Protein AF-A0A838E1H5-F1 (afdb_monomer_lite)

Secondary structure (DSSP, 8-state):
-----TT-------HHHHHHS-HHHHHHHHHHHHHHHT--TT----HHHHHHHHHHHHHHH-GGGGTT-TT-HHHHHHHHHHHHHHHHHHHHHHHHHHTT--

Sequence (102 aa):
MQEKSYYGSEFTFSANKFAKAPLKEKQALITIAKLVLGYSANDKPSSTEIKKRYHKLSLAYHPDKKKGLSDSLMISTFAQEIFKIINEAYEILKEAHKENLL

Foldseek 3Di:
DDPDPPPPPPPPLALVCLVVDDPVVLLVSLQVLCVLLPHHSPDDDDLVRLVVSLVVLCVVLPLVVVPPPPPDPVSSVVSVVSNVSSVRSSSSVVVCVVVVND

Radius of gyration: 15.28 Å; chains: 1; bounding box: 47×25×37 Å

pLDDT: mean 76.66, std 17.69, range [32.34, 93.0]

Structure (mmCIF, N/CA/C/O backbone):
data_AF-A0A838E1H5-F1
#
_entry.id   AF-A0A838E1H5-F1
#
loop_
_atom_site.group_PDB
_atom_site.id
_atom_site.type_symbol
_atom_site.label_atom_id
_atom_site.label_alt_id
_atom_site.label_comp_id
_atom_site.label_asym_id
_atom_site.label_entity_id
_atom_site.label_seq_id
_atom_site.pdbx_PDB_ins_code
_atom_site.Cartn_x
_atom_site.Cartn_y
_atom_site.Cartn_z
_atom_site.occupancy
_atom_site.B_iso_or_equiv
_atom_site.auth_seq_id
_atom_site.auth_comp_id
_atom_site.auth_asym_id
_atom_site.auth_atom_id
_atom_site.pdbx_PDB_model_num
ATOM 1 N N . MET A 1 1 ? 35.039 12.873 -6.621 1.00 36.56 1 MET A N 1
ATOM 2 C CA . MET A 1 1 ? 33.879 13.713 -6.985 1.00 36.56 1 MET A CA 1
ATOM 3 C C . MET A 1 1 ? 32.636 12.911 -6.646 1.00 36.56 1 MET A C 1
ATOM 5 O O . MET A 1 1 ? 32.437 11.868 -7.245 1.00 36.56 1 MET A O 1
ATOM 9 N N . GLN A 1 2 ? 31.906 13.295 -5.599 1.00 32.34 2 GLN A N 1
ATOM 10 C CA . GLN A 1 2 ? 30.660 12.625 -5.216 1.00 32.34 2 GLN A CA 1
ATOM 11 C C . GLN A 1 2 ? 29.532 13.231 -6.055 1.00 32.34 2 GLN A C 1
ATOM 13 O O . GLN A 1 2 ? 29.280 14.434 -5.957 1.00 32.34 2 GLN A O 1
ATOM 18 N N . GLU A 1 3 ? 28.910 12.425 -6.913 1.00 34.38 3 GLU A N 1
ATOM 19 C CA . GLU A 1 3 ? 27.719 12.816 -7.665 1.00 34.38 3 GLU A CA 1
ATOM 20 C C . GLU A 1 3 ? 26.587 13.113 -6.681 1.00 34.38 3 GLU A C 1
ATOM 22 O O . GLU A 1 3 ? 26.032 12.229 -6.027 1.00 34.38 3 GLU A O 1
ATOM 27 N N . LYS A 1 4 ? 26.265 14.399 -6.544 1.00 33.22 4 LYS A N 1
ATOM 28 C CA . LYS A 1 4 ? 25.070 14.849 -5.841 1.00 33.22 4 LYS A CA 1
ATOM 29 C C . LYS A 1 4 ? 23.861 14.436 -6.680 1.00 33.22 4 LYS A C 1
ATOM 31 O O . LYS A 1 4 ? 23.541 15.094 -7.665 1.00 33.22 4 LYS A O 1
ATOM 36 N N . SER A 1 5 ? 23.209 13.344 -6.287 1.00 33.50 5 SER A N 1
ATOM 37 C CA . SER A 1 5 ? 21.883 12.951 -6.770 1.00 33.50 5 SER A CA 1
ATOM 38 C C . SER A 1 5 ? 20.910 14.127 -6.591 1.00 33.50 5 SER A C 1
ATOM 40 O O . SER A 1 5 ? 20.549 14.490 -5.471 1.00 33.50 5 SER A O 1
ATOM 42 N N . TYR A 1 6 ? 20.517 14.746 -7.705 1.00 40.66 6 TYR A N 1
ATOM 43 C CA . TYR A 1 6 ? 19.769 16.008 -7.770 1.00 40.66 6 TYR A CA 1
ATOM 44 C C . TYR A 1 6 ? 18.247 15.852 -7.542 1.00 40.66 6 TYR A C 1
ATOM 46 O O . TYR A 1 6 ? 17.499 16.802 -7.737 1.00 40.66 6 TYR A O 1
ATOM 54 N N . TYR A 1 7 ? 17.777 14.681 -7.092 1.00 43.66 7 TYR A N 1
ATOM 55 C CA . TYR A 1 7 ? 16.364 14.422 -6.755 1.00 43.66 7 TYR A CA 1
ATOM 56 C C . TYR A 1 7 ? 16.139 14.075 -5.275 1.00 43.66 7 TYR A C 1
ATOM 58 O O . TYR A 1 7 ? 15.149 13.457 -4.902 1.00 43.66 7 TYR A O 1
ATOM 66 N N . GLY A 1 8 ? 17.042 14.516 -4.397 1.00 37.94 8 GLY A N 1
ATOM 67 C CA . GLY A 1 8 ? 16.844 14.476 -2.949 1.00 37.94 8 GLY A CA 1
ATOM 68 C C . GLY A 1 8 ? 15.985 15.636 -2.442 1.00 37.94 8 GLY A C 1
ATOM 69 O O . GLY A 1 8 ? 16.470 16.439 -1.651 1.00 37.94 8 GLY A O 1
ATOM 70 N N . SER A 1 9 ? 14.731 15.762 -2.882 1.00 41.81 9 SER A N 1
ATOM 71 C CA . SER A 1 9 ? 13.737 16.463 -2.065 1.00 41.81 9 SER A CA 1
ATOM 72 C C . SER A 1 9 ? 13.091 15.415 -1.166 1.00 41.81 9 SER A C 1
ATOM 74 O O . SER A 1 9 ? 12.397 14.512 -1.626 1.00 41.81 9 SER A O 1
ATOM 76 N N . GLU A 1 10 ? 13.397 15.475 0.129 1.00 44.94 10 GLU A N 1
ATOM 77 C CA . GLU A 1 10 ? 12.917 14.534 1.141 1.00 44.94 10 GLU A CA 1
ATOM 78 C C . GLU A 1 10 ? 11.399 14.661 1.369 1.00 44.94 10 GLU A C 1
ATOM 80 O O . GLU A 1 10 ? 10.933 15.060 2.437 1.00 44.94 10 GLU A O 1
ATOM 85 N N . PHE A 1 11 ? 10.582 14.293 0.383 1.00 44.06 11 PHE A N 1
ATOM 86 C CA . PHE A 1 11 ? 9.190 13.963 0.642 1.00 44.06 11 PHE A CA 1
ATOM 87 C C . PHE A 1 11 ? 9.158 12.574 1.280 1.00 44.06 11 PHE A C 1
ATOM 89 O O . PHE A 1 11 ? 9.021 11.548 0.618 1.00 44.06 11 PHE A O 1
ATOM 96 N N . THR A 1 12 ? 9.365 12.533 2.595 1.00 53.16 12 THR A N 1
ATOM 97 C CA . THR A 1 12 ? 9.358 11.291 3.371 1.00 53.16 12 THR A CA 1
ATOM 98 C C . THR A 1 12 ? 7.926 10.769 3.516 1.00 53.16 12 THR A C 1
ATOM 100 O O . THR A 1 12 ? 7.256 10.963 4.531 1.00 53.16 12 THR A O 1
ATOM 103 N N . PHE A 1 13 ? 7.453 10.072 2.483 1.00 63.53 13 PHE A N 1
ATOM 104 C CA . PHE A 1 13 ? 6.215 9.286 2.436 1.00 63.53 13 PHE A CA 1
ATOM 105 C C . PHE A 1 13 ? 6.341 7.977 3.252 1.00 63.53 13 PHE A C 1
ATOM 107 O O . PHE A 1 13 ? 5.891 6.911 2.867 1.00 63.53 13 PHE A O 1
ATOM 114 N N . SER A 1 14 ? 6.979 8.034 4.422 1.00 69.31 14 SER A N 1
ATOM 115 C CA . SER A 1 14 ? 7.334 6.835 5.183 1.00 69.31 14 SER A CA 1
ATOM 116 C C . SER A 1 14 ? 6.203 6.365 6.100 1.00 69.31 14 SER A C 1
ATOM 118 O O . SER A 1 14 ? 5.635 7.155 6.858 1.00 69.31 14 SER A O 1
ATOM 120 N N . ALA A 1 15 ? 5.961 5.052 6.147 1.00 64.69 15 ALA A N 1
ATOM 121 C CA . ALA A 1 15 ? 5.051 4.425 7.112 1.00 64.69 15 ALA A CA 1
ATOM 122 C C . ALA A 1 15 ? 5.410 4.745 8.582 1.00 64.69 15 ALA A C 1
ATOM 124 O O . ALA A 1 15 ? 4.525 4.888 9.424 1.00 64.69 15 ALA A O 1
ATOM 125 N N . ASN A 1 16 ? 6.694 4.969 8.895 1.00 68.62 16 ASN A N 1
ATOM 126 C CA . ASN A 1 16 ? 7.120 5.402 10.234 1.00 68.62 16 ASN A CA 1
ATOM 127 C C . ASN A 1 16 ? 6.596 6.797 10.609 1.00 68.62 16 ASN A C 1
ATOM 129 O O . ASN A 1 16 ? 6.358 7.073 11.785 1.00 68.62 16 ASN A O 1
ATOM 133 N N . LYS A 1 17 ? 6.409 7.678 9.618 1.00 69.88 17 LYS A N 1
ATOM 134 C CA . LYS A 1 17 ? 5.803 8.997 9.818 1.00 69.88 17 LYS A CA 1
ATOM 135 C C . LYS A 1 17 ? 4.302 8.867 10.057 1.00 69.88 17 LYS A C 1
ATOM 137 O O . LYS A 1 17 ? 3.784 9.555 10.927 1.00 69.88 17 LYS A O 1
ATOM 142 N N . PHE A 1 18 ? 3.631 7.944 9.359 1.00 78.75 18 PHE A N 1
ATOM 143 C CA . PHE A 1 18 ? 2.199 7.689 9.533 1.00 78.75 18 PHE A CA 1
ATOM 144 C C . PHE A 1 18 ? 1.844 7.358 10.988 1.00 78.75 18 PHE A C 1
ATOM 146 O O . PHE A 1 18 ? 0.986 8.023 11.555 1.00 78.75 18 PHE A O 1
ATOM 153 N N . ALA A 1 19 ? 2.554 6.424 11.630 1.00 74.25 19 ALA A N 1
ATOM 154 C CA . ALA A 1 19 ? 2.255 5.998 13.003 1.00 74.25 19 ALA A CA 1
ATOM 155 C C . ALA A 1 19 ? 2.308 7.137 14.046 1.00 74.25 19 ALA A C 1
ATOM 157 O O . ALA A 1 19 ? 1.576 7.107 15.033 1.00 74.25 19 ALA A O 1
ATOM 158 N N . LYS A 1 20 ? 3.158 8.149 13.825 1.00 78.00 20 LYS A N 1
ATOM 159 C CA . LYS A 1 20 ? 3.362 9.287 14.742 1.00 78.00 20 LYS A CA 1
ATOM 160 C C . LYS A 1 20 ? 2.616 10.559 14.321 1.00 78.00 20 LYS A C 1
ATOM 162 O O . LYS A 1 20 ? 2.683 11.558 15.032 1.00 78.00 20 LYS A O 1
ATOM 167 N N . ALA A 1 21 ? 1.949 10.545 13.169 1.00 79.94 21 ALA A N 1
ATOM 168 C CA . ALA A 1 21 ? 1.307 11.723 12.603 1.00 79.94 21 ALA A CA 1
ATOM 169 C C . ALA A 1 21 ? -0.055 12.018 13.263 1.00 79.94 21 ALA A C 1
ATOM 171 O O . ALA A 1 21 ? -0.780 11.089 13.636 1.00 79.94 21 ALA A O 1
ATOM 172 N N . PRO A 1 22 ? -0.459 13.298 13.366 1.00 85.75 22 PRO A N 1
ATOM 173 C CA . PRO A 1 22 ? -1.817 13.663 13.758 1.00 85.75 22 PRO A CA 1
ATOM 174 C C . PRO A 1 22 ? -2.843 13.218 12.701 1.00 85.75 22 PRO A C 1
ATOM 176 O O . PRO A 1 22 ? -2.521 13.054 11.523 1.00 85.75 22 PRO A O 1
ATOM 179 N N . LEU A 1 23 ? -4.113 13.076 13.098 1.00 83.06 23 LEU A N 1
ATOM 180 C CA . LEU A 1 23 ? -5.186 12.520 12.255 1.00 83.06 23 LEU A CA 1
ATOM 181 C C . LEU A 1 23 ? -5.317 13.204 10.880 1.00 83.06 23 LEU A C 1
ATOM 183 O O . LEU A 1 23 ? -5.474 12.537 9.858 1.00 83.06 23 LEU A O 1
ATOM 187 N N . LYS A 1 24 ? -5.204 14.537 10.836 1.00 83.44 24 LYS A N 1
ATOM 188 C CA . LYS A 1 24 ? -5.289 15.310 9.587 1.00 83.44 24 LYS A CA 1
ATOM 189 C C . LYS A 1 24 ? -4.166 14.952 8.605 1.00 83.44 24 LYS A C 1
ATOM 191 O O . LYS A 1 24 ? -4.399 14.870 7.402 1.00 83.44 24 LYS A O 1
ATOM 196 N N . GLU A 1 25 ? -2.962 14.706 9.115 1.00 85.06 25 GLU A N 1
ATOM 197 C CA . GLU A 1 25 ? -1.812 14.285 8.310 1.00 85.06 25 GLU A CA 1
ATOM 198 C C . GLU A 1 25 ? -1.916 12.814 7.899 1.00 85.06 25 GLU A C 1
ATOM 200 O O . GLU A 1 25 ? -1.618 12.483 6.750 1.00 85.06 25 GLU A O 1
ATOM 205 N N . LYS A 1 26 ? -2.424 11.940 8.783 1.00 86.88 26 LYS A N 1
ATOM 206 C CA . LYS A 1 26 ? -2.744 10.546 8.437 1.00 86.88 26 LYS A CA 1
ATOM 207 C C . LYS A 1 26 ? -3.693 10.477 7.240 1.00 86.88 26 LYS A C 1
ATOM 209 O O . LYS A 1 26 ? -3.436 9.718 6.310 1.00 86.88 26 LYS A O 1
ATOM 214 N N . GLN A 1 27 ? -4.728 11.318 7.203 1.00 87.94 27 GLN A N 1
ATOM 215 C CA . GLN A 1 27 ? -5.679 11.347 6.087 1.00 87.94 27 GLN A CA 1
ATOM 216 C C . GLN A 1 27 ? -5.030 11.760 4.757 1.00 87.94 27 GLN A C 1
ATOM 218 O O . GLN A 1 27 ? -5.336 11.184 3.708 1.00 87.94 27 GLN A O 1
ATOM 223 N N . ALA A 1 28 ? -4.109 12.727 4.786 1.00 88.00 28 ALA A N 1
ATOM 224 C CA . ALA A 1 28 ? -3.347 13.119 3.602 1.00 88.00 28 ALA A CA 1
ATOM 225 C C . ALA A 1 28 ? -2.455 11.968 3.105 1.00 88.00 28 ALA A C 1
ATOM 227 O O . ALA A 1 28 ? -2.461 11.653 1.916 1.00 88.00 28 ALA A O 1
ATOM 228 N N . LEU A 1 29 ? -1.757 11.283 4.017 1.00 89.00 29 LEU A N 1
ATOM 229 C CA . LEU A 1 29 ? -0.918 10.125 3.694 1.00 89.00 29 LEU A CA 1
ATOM 230 C C . LEU A 1 29 ? -1.732 8.955 3.128 1.00 89.00 29 L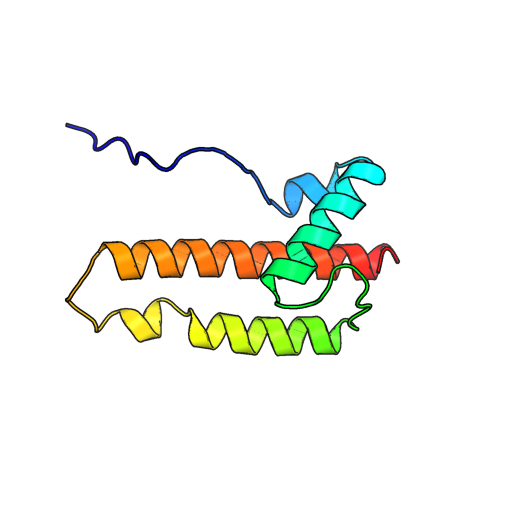EU A C 1
ATOM 232 O O . LEU A 1 29 ? -1.325 8.365 2.130 1.00 89.00 29 LEU A O 1
ATOM 236 N N . ILE A 1 30 ? -2.903 8.663 3.700 1.00 89.94 30 ILE A N 1
ATOM 237 C CA . ILE A 1 30 ? -3.839 7.652 3.181 1.00 89.94 30 ILE A CA 1
ATOM 238 C C . ILE A 1 30 ? -4.277 8.012 1.764 1.00 89.94 30 ILE A C 1
ATOM 240 O O . ILE A 1 30 ? -4.287 7.154 0.886 1.00 89.94 30 ILE A O 1
ATOM 244 N N . THR A 1 31 ? -4.606 9.281 1.521 1.00 91.06 31 THR A N 1
ATOM 245 C CA . THR A 1 31 ? -5.038 9.754 0.199 1.00 91.06 31 THR A CA 1
ATOM 246 C C . THR A 1 31 ? -3.936 9.560 -0.840 1.00 91.06 31 THR A C 1
ATOM 248 O O . THR A 1 31 ? -4.184 9.008 -1.909 1.00 91.06 31 THR A O 1
ATOM 251 N N . ILE A 1 32 ? -2.698 9.935 -0.511 1.00 90.69 32 ILE A N 1
ATOM 252 C CA . ILE A 1 32 ? -1.542 9.730 -1.393 1.00 90.69 32 ILE A CA 1
ATOM 253 C C . ILE A 1 32 ? -1.297 8.230 -1.615 1.00 90.69 32 ILE A C 1
ATOM 255 O O . ILE A 1 32 ? -1.100 7.803 -2.749 1.00 90.69 32 ILE A O 1
ATOM 259 N N . ALA A 1 33 ? -1.379 7.407 -0.567 1.00 90.94 33 ALA A N 1
ATOM 260 C CA . ALA A 1 33 ? -1.199 5.962 -0.673 1.00 90.94 33 ALA A CA 1
ATOM 261 C C . ALA A 1 33 ? -2.256 5.286 -1.561 1.00 90.94 33 ALA A C 1
ATOM 263 O O . ALA A 1 33 ? -1.918 4.401 -2.352 1.00 90.94 33 ALA A O 1
ATOM 264 N N . LYS A 1 34 ? -3.518 5.737 -1.493 1.00 92.88 34 LYS A N 1
ATOM 265 C CA . LYS A 1 34 ? -4.585 5.314 -2.413 1.00 92.88 34 LYS A CA 1
ATOM 266 C C . LYS A 1 34 ? -4.197 5.623 -3.859 1.00 92.88 34 LYS A C 1
ATOM 268 O O . LYS A 1 34 ? -4.189 4.709 -4.683 1.00 92.88 34 LYS A O 1
ATOM 273 N N . LEU A 1 35 ? -3.784 6.860 -4.140 1.00 92.31 35 LEU A N 1
ATOM 274 C CA . LEU A 1 35 ? -3.373 7.286 -5.482 1.00 92.31 35 LEU A CA 1
ATOM 275 C C . LEU A 1 35 ? -2.179 6.477 -6.012 1.00 92.31 35 LEU A C 1
ATOM 277 O O . LEU A 1 35 ? -2.197 6.057 -7.167 1.00 92.31 35 LEU A O 1
ATOM 281 N N . VAL A 1 36 ? -1.184 6.179 -5.169 1.00 90.94 36 VAL A N 1
ATOM 282 C CA . VAL A 1 36 ? -0.015 5.355 -5.535 1.00 90.94 36 VAL A CA 1
ATOM 283 C C . VAL A 1 36 ? -0.417 3.942 -5.964 1.00 90.94 36 VAL A C 1
ATOM 285 O O . VAL A 1 36 ? 0.110 3.420 -6.946 1.00 90.94 36 VAL A O 1
ATOM 288 N N . LEU A 1 37 ? -1.364 3.309 -5.263 1.00 91.00 37 LEU A N 1
ATOM 289 C CA . LEU A 1 37 ? -1.883 1.995 -5.665 1.00 91.00 37 LEU A CA 1
ATOM 290 C C . LEU A 1 37 ? -2.918 2.079 -6.805 1.00 91.00 37 LEU A C 1
ATOM 292 O O . LEU A 1 37 ? -3.380 1.049 -7.307 1.00 91.00 37 LEU A O 1
ATOM 296 N N . GLY A 1 38 ? -3.245 3.287 -7.268 1.00 91.44 38 GLY A N 1
ATOM 297 C CA . GLY A 1 38 ? -4.174 3.536 -8.366 1.00 91.44 38 GLY A CA 1
ATOM 298 C C . GLY A 1 38 ? -5.646 3.476 -7.960 1.00 91.44 38 GLY A C 1
ATOM 299 O O . GLY A 1 38 ? -6.472 3.096 -8.786 1.00 91.44 38 GLY A O 1
ATOM 300 N N . TYR A 1 39 ? -5.950 3.801 -6.706 1.00 92.81 39 TYR A N 1
ATOM 301 C CA . TYR A 1 39 ? -7.298 4.065 -6.207 1.00 92.81 39 TYR A CA 1
ATOM 302 C C . TYR A 1 39 ? -7.596 5.568 -6.232 1.00 92.81 39 TYR A C 1
ATOM 304 O O . TYR A 1 39 ? -6.690 6.397 -6.141 1.00 92.81 39 TYR A O 1
ATOM 312 N N . SER A 1 40 ? -8.873 5.925 -6.303 1.00 92.06 40 SER A N 1
ATOM 313 C CA . SER A 1 40 ? -9.353 7.285 -6.070 1.00 92.06 40 SER A CA 1
ATOM 314 C C . SER A 1 40 ? -9.280 7.650 -4.583 1.00 92.06 40 SER A C 1
ATOM 316 O O . SER A 1 40 ? -9.306 6.785 -3.706 1.00 92.06 40 SER A O 1
ATOM 318 N N . ALA A 1 41 ? -9.249 8.949 -4.273 1.00 86.25 41 ALA A N 1
ATOM 319 C CA . ALA A 1 41 ? -9.257 9.444 -2.894 1.00 86.25 41 ALA A CA 1
ATOM 320 C C . ALA A 1 41 ? -10.473 8.939 -2.086 1.00 86.25 41 ALA A C 1
ATOM 322 O O . ALA A 1 41 ? -10.360 8.665 -0.887 1.00 86.25 41 ALA A O 1
ATOM 323 N N . ASN A 1 42 ? -11.611 8.769 -2.767 1.00 88.06 42 ASN A N 1
ATOM 324 C CA . ASN A 1 42 ? -12.884 8.356 -2.173 1.00 88.06 42 ASN A CA 1
ATOM 325 C C . ASN A 1 42 ? -13.066 6.835 -2.094 1.00 88.06 42 ASN A C 1
ATOM 327 O O . ASN A 1 42 ? -14.002 6.376 -1.440 1.00 88.06 42 ASN A O 1
ATOM 331 N N . ASP A 1 43 ? -12.196 6.052 -2.736 1.00 90.94 43 ASP A N 1
ATOM 332 C CA . ASP A 1 43 ? -12.314 4.597 -2.719 1.00 90.94 43 ASP A CA 1
ATOM 333 C C . ASP A 1 43 ? -12.049 4.063 -1.313 1.00 90.94 43 ASP A C 1
ATOM 335 O O . ASP A 1 43 ? -11.183 4.567 -0.591 1.00 90.94 43 ASP A O 1
ATOM 339 N N . LYS A 1 44 ? -12.757 2.996 -0.940 1.00 89.44 44 LYS A N 1
ATOM 340 C CA . LYS A 1 44 ? -12.571 2.289 0.333 1.00 89.44 44 LYS A CA 1
ATOM 341 C C . LYS A 1 44 ? -12.145 0.848 0.070 1.00 89.44 44 LYS A C 1
ATOM 343 O O . LYS A 1 44 ? -12.946 -0.067 0.255 1.00 89.44 44 LYS A O 1
ATOM 348 N N . PRO A 1 45 ? -10.921 0.633 -0.445 1.00 90.19 45 PRO A N 1
ATOM 349 C CA . PRO A 1 45 ? -10.479 -0.704 -0.787 1.00 90.19 45 PRO A CA 1
ATOM 350 C C . PRO A 1 45 ? -10.292 -1.531 0.485 1.00 90.19 45 PRO A C 1
ATOM 352 O O . PRO A 1 45 ? -9.678 -1.090 1.458 1.00 90.19 45 PRO A O 1
ATOM 355 N N . SER A 1 46 ? -10.792 -2.758 0.459 1.00 91.69 46 SER A N 1
ATOM 356 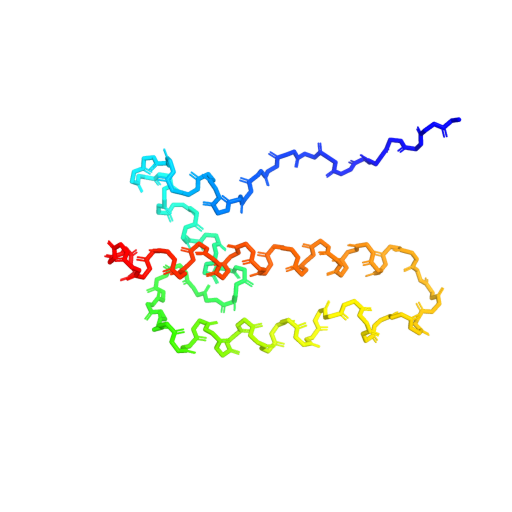C CA . SER A 1 46 ? -10.551 -3.736 1.514 1.00 91.69 46 SER A CA 1
ATOM 357 C C . SER A 1 46 ? -9.069 -4.125 1.581 1.00 91.69 46 SER A C 1
ATOM 359 O O . SER A 1 46 ? -8.320 -4.020 0.604 1.00 91.69 46 SER A O 1
ATOM 361 N N . SER A 1 47 ? -8.633 -4.666 2.722 1.00 89.44 47 SER A N 1
ATOM 362 C CA . SER A 1 47 ? -7.268 -5.197 2.893 1.00 89.44 47 SER A CA 1
ATOM 363 C C . SER A 1 47 ? -6.855 -6.196 1.798 1.00 89.44 47 SER A C 1
ATOM 365 O O . SER A 1 47 ? -5.697 -6.224 1.370 1.00 89.44 47 SER A O 1
ATOM 367 N N . THR A 1 48 ? -7.807 -6.987 1.293 1.00 91.56 48 THR A N 1
ATOM 368 C CA . THR A 1 48 ? -7.565 -7.982 0.239 1.00 91.56 48 THR A CA 1
ATOM 369 C C . THR A 1 48 ? -7.339 -7.313 -1.118 1.00 91.56 48 THR A C 1
ATOM 371 O O . THR A 1 48 ? -6.431 -7.705 -1.855 1.00 91.56 48 THR A O 1
ATOM 374 N N . GLU A 1 49 ? -8.102 -6.267 -1.438 1.00 92.31 49 GLU A N 1
ATOM 375 C CA . GLU A 1 49 ? -7.924 -5.476 -2.660 1.00 92.31 49 GLU A CA 1
ATOM 376 C C . GLU A 1 49 ? -6.600 -4.711 -2.643 1.00 92.31 49 GLU A C 1
ATOM 378 O O . GLU A 1 49 ? -5.842 -4.765 -3.616 1.00 92.31 49 GLU A O 1
ATOM 383 N N . ILE A 1 50 ? -6.264 -4.080 -1.512 1.00 92.31 50 ILE A N 1
ATOM 384 C CA . ILE A 1 50 ? -4.973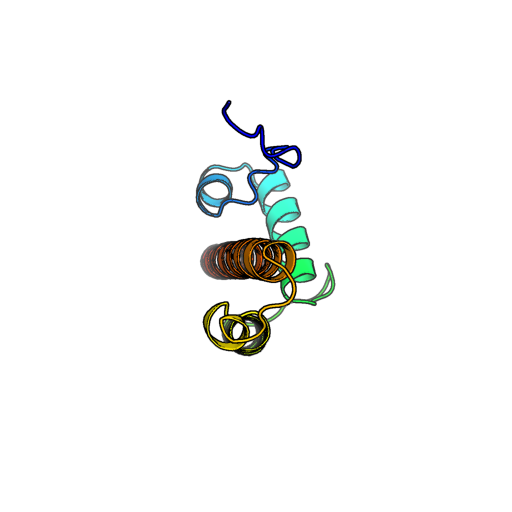 -3.413 -1.293 1.00 92.31 50 ILE A CA 1
ATOM 385 C C . ILE A 1 50 ? -3.822 -4.392 -1.567 1.00 92.31 50 ILE A C 1
ATOM 387 O O . ILE A 1 50 ? -2.938 -4.096 -2.374 1.00 92.31 50 ILE A O 1
ATOM 391 N N . LYS A 1 51 ? -3.869 -5.596 -0.980 1.00 91.88 51 LYS A N 1
ATOM 392 C CA . LYS A 1 51 ? -2.846 -6.638 -1.171 1.00 91.88 51 LYS A CA 1
ATOM 393 C C . LYS A 1 51 ? -2.754 -7.117 -2.621 1.00 91.88 51 LYS A C 1
ATOM 395 O O . LYS A 1 51 ? -1.654 -7.260 -3.155 1.00 91.88 51 LYS A O 1
ATOM 400 N N . LYS A 1 52 ? -3.893 -7.347 -3.281 1.00 93.00 52 LYS A N 1
ATOM 401 C CA . LYS A 1 52 ? -3.946 -7.769 -4.691 1.00 93.00 52 LYS A CA 1
ATOM 402 C C . LYS A 1 52 ? -3.323 -6.716 -5.607 1.00 93.00 52 LYS A C 1
ATOM 404 O O . LYS A 1 52 ? -2.568 -7.052 -6.522 1.00 93.00 52 LYS A O 1
ATOM 409 N N . ARG A 1 53 ? -3.624 -5.440 -5.359 1.00 92.12 53 ARG A N 1
ATOM 410 C CA . ARG A 1 53 ? -3.128 -4.321 -6.162 1.00 92.12 53 ARG A CA 1
ATOM 411 C C . ARG A 1 53 ? -1.638 -4.085 -5.952 1.00 92.12 53 ARG A C 1
ATOM 413 O O . ARG A 1 53 ? -0.921 -3.968 -6.945 1.00 92.12 53 ARG A O 1
ATOM 420 N N . TYR A 1 54 ? -1.186 -4.119 -4.697 1.00 92.12 54 TYR A N 1
ATOM 421 C CA . TYR A 1 54 ? 0.230 -4.119 -4.337 1.00 92.12 54 TYR A CA 1
ATOM 422 C C . TYR A 1 54 ? 0.980 -5.224 -5.084 1.00 92.12 54 TYR A C 1
ATOM 424 O O . TYR A 1 54 ? 1.889 -4.923 -5.844 1.00 92.12 54 TYR A O 1
ATOM 432 N N . HIS A 1 55 ? 0.531 -6.480 -4.987 1.00 90.19 55 HIS A N 1
ATOM 433 C CA . HIS A 1 55 ? 1.192 -7.607 -5.650 1.00 90.19 55 HIS A CA 1
ATOM 434 C C . HIS A 1 55 ? 1.330 -7.406 -7.169 1.00 90.19 55 HIS A C 1
ATOM 436 O O . HIS A 1 55 ? 2.405 -7.616 -7.734 1.00 90.19 55 HIS A O 1
ATOM 442 N N . LYS A 1 56 ? 0.266 -6.933 -7.833 1.00 89.88 56 LYS A N 1
ATOM 443 C CA . LYS A 1 56 ? 0.286 -6.638 -9.274 1.00 89.88 56 LYS A CA 1
ATOM 444 C C . LYS A 1 56 ? 1.309 -5.552 -9.629 1.00 89.88 56 LYS A C 1
ATOM 446 O O . LYS A 1 56 ? 2.018 -5.695 -10.622 1.00 89.88 56 LYS A O 1
ATOM 451 N N . LEU A 1 57 ? 1.384 -4.479 -8.840 1.00 87.56 57 LEU A N 1
ATOM 452 C CA . LEU A 1 57 ? 2.326 -3.379 -9.063 1.00 87.56 57 LEU A CA 1
ATOM 453 C C . LEU A 1 57 ? 3.766 -3.794 -8.740 1.00 87.56 57 LEU A C 1
ATOM 455 O O . LEU A 1 57 ? 4.657 -3.567 -9.553 1.00 87.56 57 LEU A O 1
ATOM 459 N N . SER A 1 58 ? 3.992 -4.490 -7.627 1.00 85.50 58 SER A N 1
ATOM 460 C CA . SER A 1 58 ? 5.297 -5.035 -7.250 1.00 85.50 58 SER A CA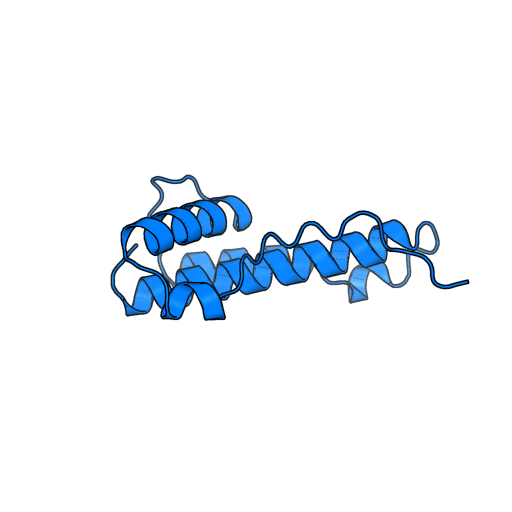 1
ATOM 461 C C . SER A 1 58 ? 5.879 -5.928 -8.339 1.00 85.50 58 SER A C 1
ATOM 463 O O . SER A 1 58 ? 7.060 -5.815 -8.636 1.00 85.50 58 SER A O 1
ATOM 465 N N . LEU A 1 59 ? 5.064 -6.768 -8.989 1.00 84.88 59 LEU A N 1
ATOM 466 C CA . LEU A 1 59 ? 5.505 -7.608 -10.108 1.00 84.88 59 LEU A CA 1
ATOM 467 C C . LEU A 1 59 ? 5.789 -6.830 -11.399 1.00 84.88 59 LEU A C 1
ATOM 469 O O . LEU A 1 59 ? 6.598 -7.291 -12.207 1.00 84.88 59 LEU A O 1
ATOM 473 N N . ALA A 1 60 ? 5.108 -5.704 -11.620 1.00 81.69 60 ALA A N 1
ATOM 474 C CA . ALA A 1 60 ? 5.298 -4.855 -12.796 1.00 81.69 60 ALA A CA 1
ATOM 475 C C . ALA A 1 60 ? 6.557 -3.981 -12.675 1.00 81.69 60 ALA A C 1
ATOM 477 O O . ALA A 1 60 ? 7.278 -3.784 -13.651 1.00 81.69 60 ALA A O 1
ATOM 478 N N . TYR A 1 61 ? 6.838 -3.490 -11.466 1.00 77.31 61 TYR A N 1
ATOM 479 C CA . TYR A 1 61 ? 7.973 -2.614 -11.172 1.00 77.31 61 TYR A CA 1
ATOM 480 C C . TYR A 1 61 ? 9.153 -3.343 -10.516 1.00 77.31 61 TYR A C 1
ATOM 482 O O . TYR A 1 61 ? 10.117 -2.691 -10.126 1.00 77.31 61 TYR A O 1
ATOM 490 N N . HIS A 1 62 ? 9.115 -4.677 -10.418 1.00 76.25 62 HIS A N 1
ATOM 491 C CA . HIS A 1 62 ? 10.179 -5.442 -9.771 1.00 76.25 62 HIS A CA 1
ATOM 492 C C . HIS A 1 62 ? 11.533 -5.189 -10.462 1.00 76.25 62 HIS A C 1
ATOM 494 O O . HIS A 1 62 ? 11.645 -5.438 -11.669 1.00 76.25 62 HIS A O 1
ATOM 500 N N . PRO A 1 63 ? 12.579 -4.760 -9.729 1.00 67.56 63 PRO A N 1
ATOM 501 C CA . PRO A 1 63 ? 13.873 -4.420 -10.325 1.00 67.56 63 PRO A CA 1
ATOM 502 C C . PRO A 1 63 ? 14.539 -5.628 -11.000 1.00 67.56 63 PRO A C 1
ATOM 504 O O . PRO A 1 63 ? 15.244 -5.476 -11.992 1.00 67.56 63 PRO A O 1
ATOM 507 N N . ASP A 1 64 ? 14.258 -6.845 -10.525 1.00 70.00 64 ASP A N 1
ATOM 508 C CA . ASP A 1 64 ? 14.833 -8.077 -11.081 1.00 70.00 64 ASP A CA 1
ATOM 509 C C . ASP A 1 64 ? 14.349 -8.379 -12.509 1.00 70.00 64 ASP A C 1
ATOM 511 O O . ASP A 1 64 ? 15.124 -8.860 -13.328 1.00 70.00 64 ASP A O 1
ATOM 515 N N . LYS A 1 65 ? 13.116 -7.986 -12.869 1.00 65.81 65 LYS A N 1
ATOM 516 C CA . LYS A 1 65 ? 12.622 -8.102 -14.255 1.00 65.81 65 LYS A CA 1
ATOM 517 C C . LYS A 1 65 ? 13.251 -7.080 -15.207 1.00 65.81 65 LYS A C 1
ATOM 519 O O . LYS A 1 65 ? 13.048 -7.173 -16.413 1.00 65.81 65 LYS A O 1
ATOM 524 N N . LYS A 1 66 ? 13.993 -6.103 -14.676 1.00 63.00 66 LYS A N 1
ATOM 525 C CA . LYS A 1 66 ? 14.642 -5.026 -15.438 1.00 63.00 66 LYS A CA 1
ATOM 526 C C . LYS A 1 66 ? 16.170 -5.119 -15.445 1.00 63.00 66 LYS A C 1
ATOM 528 O O . LYS A 1 66 ? 16.800 -4.384 -16.193 1.00 63.00 66 LYS A O 1
ATOM 533 N N . LYS A 1 67 ? 16.762 -6.064 -14.701 1.00 56.31 67 LYS A N 1
ATOM 534 C CA . LYS A 1 67 ? 18.218 -6.307 -14.654 1.00 56.31 67 LYS A CA 1
ATOM 535 C C . LYS A 1 67 ? 18.853 -6.678 -16.001 1.00 56.31 67 LYS A C 1
ATOM 537 O O . LYS A 1 67 ? 20.065 -6.576 -16.123 1.00 56.31 67 LYS A O 1
ATOM 542 N N . GLY A 1 68 ? 18.063 -7.116 -16.984 1.00 55.81 68 GLY A N 1
ATOM 543 C CA . GLY A 1 68 ? 18.541 -7.464 -18.330 1.00 55.81 68 GLY A CA 1
ATOM 544 C C . GLY A 1 68 ? 18.383 -6.360 -19.382 1.00 55.81 68 GLY A C 1
ATOM 545 O O . GLY A 1 68 ? 18.783 -6.566 -20.522 1.00 55.81 68 GLY A O 1
ATOM 546 N N . LEU A 1 69 ? 17.784 -5.214 -19.035 1.00 56.91 69 LEU A N 1
ATOM 547 C CA . LEU A 1 69 ? 17.637 -4.073 -19.942 1.00 56.91 69 LEU A CA 1
ATOM 548 C C . LEU A 1 69 ? 18.821 -3.124 -19.725 1.00 56.91 69 LEU A C 1
ATOM 550 O O . LEU A 1 69 ? 18.787 -2.248 -18.864 1.00 56.91 69 LEU A O 1
ATOM 554 N N . SER A 1 70 ? 19.876 -3.334 -20.507 1.00 52.25 70 SER A N 1
ATOM 555 C CA . SER A 1 70 ? 21.154 -2.609 -20.486 1.00 52.25 70 SER A CA 1
ATOM 556 C C . SER A 1 70 ? 21.052 -1.096 -20.742 1.00 52.25 70 SER A C 1
ATOM 558 O O . SER A 1 70 ? 22.032 -0.385 -20.541 1.00 52.25 70 SER A O 1
ATOM 560 N N . ASP A 1 71 ? 19.895 -0.579 -21.161 1.00 52.44 71 ASP A N 1
ATOM 561 C CA . ASP A 1 71 ? 19.821 0.733 -21.817 1.00 52.44 71 ASP A CA 1
ATOM 562 C C . ASP A 1 71 ? 19.548 1.938 -20.909 1.00 52.44 71 ASP A C 1
ATOM 564 O O . ASP A 1 71 ? 19.516 3.070 -21.389 1.00 52.44 71 ASP A O 1
ATOM 568 N N . SER A 1 72 ? 19.415 1.780 -19.589 1.00 53.72 72 SER A N 1
ATOM 569 C CA . SER A 1 72 ? 19.583 2.953 -18.720 1.00 53.72 72 SER A CA 1
ATOM 570 C C . SER A 1 72 ? 19.683 2.607 -17.245 1.00 53.72 72 SER A C 1
ATOM 572 O O . SER A 1 72 ? 18.720 2.134 -16.639 1.00 53.72 72 SER A O 1
ATOM 574 N N . LEU A 1 73 ? 20.805 2.982 -16.629 1.00 56.41 73 LEU A N 1
ATOM 575 C CA . LEU A 1 73 ? 20.951 3.096 -15.175 1.00 56.41 73 LEU A CA 1
ATOM 576 C C . LEU A 1 73 ? 19.752 3.847 -14.558 1.00 56.41 73 LEU A C 1
ATOM 578 O O . LEU A 1 73 ? 19.229 3.430 -13.530 1.00 56.41 73 LEU A O 1
ATOM 582 N N . MET A 1 74 ? 19.226 4.861 -15.262 1.00 56.41 74 MET A N 1
ATOM 583 C CA . MET A 1 74 ? 18.016 5.590 -14.872 1.00 56.41 74 MET A CA 1
ATOM 584 C C . MET A 1 74 ? 16.785 4.688 -14.704 1.00 56.41 74 MET A C 1
ATOM 586 O O . MET A 1 74 ? 16.076 4.814 -13.712 1.00 56.41 74 MET A O 1
ATOM 590 N N . ILE A 1 75 ? 16.532 3.734 -15.607 1.00 61.78 75 ILE A N 1
ATOM 591 C CA . ILE A 1 75 ? 15.344 2.860 -15.553 1.00 61.78 75 ILE A CA 1
ATOM 592 C C . ILE A 1 75 ? 15.379 1.960 -14.312 1.00 61.78 75 ILE A C 1
ATOM 594 O O . ILE A 1 75 ? 14.332 1.682 -13.718 1.00 61.78 75 ILE A O 1
ATOM 598 N N . SER A 1 76 ? 16.573 1.521 -13.912 1.00 61.94 76 SER A N 1
ATOM 599 C CA . SER A 1 76 ? 16.769 0.698 -12.717 1.00 61.94 76 SER A CA 1
ATOM 600 C C . SER A 1 76 ? 16.560 1.506 -11.437 1.00 61.94 76 SER A C 1
ATOM 602 O O . SER A 1 76 ? 15.818 1.057 -10.563 1.00 61.94 76 SER A O 1
ATOM 604 N N . THR A 1 77 ? 17.125 2.715 -11.354 1.00 67.31 77 THR A N 1
ATOM 605 C CA . THR A 1 77 ? 16.942 3.611 -10.201 1.00 67.31 77 THR A CA 1
ATOM 606 C C . THR A 1 77 ? 15.478 4.031 -10.053 1.00 67.31 77 THR A C 1
ATOM 608 O O . THR A 1 77 ? 14.899 3.856 -8.984 1.00 67.31 77 THR A O 1
ATOM 611 N N . PHE A 1 78 ? 14.820 4.441 -11.144 1.00 73.00 78 PHE A N 1
ATOM 612 C CA . PHE A 1 78 ? 13.390 4.771 -11.134 1.00 73.00 78 PHE A CA 1
ATOM 613 C C . PHE A 1 78 ? 12.522 3.573 -10.727 1.00 73.00 78 PHE A C 1
ATOM 615 O O . PHE A 1 78 ? 11.556 3.727 -9.985 1.00 73.00 78 PHE A O 1
ATOM 622 N N . ALA A 1 79 ? 12.842 2.355 -11.179 1.00 70.31 79 ALA A N 1
ATOM 623 C CA . ALA A 1 79 ? 12.093 1.167 -10.772 1.00 70.31 79 ALA A CA 1
ATOM 624 C C . ALA A 1 79 ? 12.241 0.866 -9.273 1.00 70.31 79 ALA A C 1
ATOM 626 O O . ALA A 1 79 ? 11.255 0.504 -8.634 1.00 70.31 79 ALA A O 1
ATOM 627 N N . GLN A 1 80 ? 13.438 1.046 -8.708 1.00 76.06 80 GLN A N 1
ATOM 628 C CA . GLN A 1 80 ? 13.681 0.894 -7.271 1.00 76.06 80 GLN A CA 1
ATOM 629 C C . GLN A 1 80 ? 12.923 1.941 -6.447 1.00 76.06 80 GLN A C 1
ATOM 631 O O . GLN A 1 80 ? 12.295 1.590 -5.448 1.00 76.06 80 GLN A O 1
ATOM 636 N N . GLU A 1 81 ? 12.928 3.202 -6.880 1.00 81.62 81 GLU A N 1
ATOM 637 C CA . GLU A 1 81 ? 12.199 4.286 -6.213 1.00 81.62 81 GLU A CA 1
ATOM 638 C C . GLU A 1 81 ? 10.688 4.059 -6.249 1.00 81.62 81 GLU A C 1
ATOM 640 O O . GLU A 1 81 ? 10.027 4.099 -5.211 1.00 81.62 81 GLU A O 1
ATOM 645 N N . ILE A 1 82 ? 10.140 3.725 -7.419 1.00 82.88 82 ILE A N 1
ATOM 646 C CA . ILE A 1 82 ? 8.716 3.413 -7.567 1.00 82.88 82 ILE A CA 1
ATOM 647 C C . ILE A 1 82 ? 8.337 2.193 -6.725 1.00 82.88 82 ILE A C 1
ATOM 649 O O . ILE A 1 82 ? 7.305 2.207 -6.055 1.00 82.88 82 ILE A O 1
ATOM 653 N N . PHE A 1 83 ? 9.178 1.156 -6.690 1.00 83.56 83 PHE A N 1
ATOM 654 C CA . PHE A 1 83 ? 8.943 -0.011 -5.844 1.00 83.56 83 PHE A CA 1
ATOM 655 C C . PHE A 1 83 ? 8.906 0.356 -4.355 1.00 83.56 83 PHE A C 1
ATOM 657 O O . PHE A 1 83 ? 8.016 -0.098 -3.634 1.00 83.56 83 PHE A O 1
ATOM 664 N N . LYS A 1 84 ? 9.826 1.215 -3.899 1.00 85.81 84 LYS A N 1
ATOM 665 C CA . LYS A 1 84 ? 9.832 1.727 -2.525 1.00 85.81 84 LYS A CA 1
ATOM 666 C C . LYS A 1 84 ? 8.543 2.492 -2.213 1.00 85.81 84 LYS A C 1
ATOM 668 O O . LYS A 1 84 ? 7.919 2.206 -1.196 1.00 85.81 84 LYS A O 1
ATOM 673 N N . ILE A 1 85 ? 8.107 3.382 -3.104 1.00 87.75 85 ILE A N 1
ATOM 674 C CA . ILE A 1 85 ? 6.869 4.165 -2.948 1.00 87.75 85 ILE A CA 1
ATOM 675 C C . ILE A 1 85 ? 5.636 3.249 -2.883 1.00 87.75 85 ILE A C 1
ATOM 677 O O . ILE A 1 85 ? 4.785 3.417 -2.011 1.00 87.75 85 ILE A O 1
ATOM 681 N N . ILE A 1 86 ? 5.554 2.238 -3.755 1.00 88.94 86 ILE A N 1
ATOM 682 C CA . ILE A 1 86 ? 4.477 1.233 -3.741 1.00 88.94 86 ILE A CA 1
ATOM 683 C C . ILE A 1 86 ? 4.458 0.474 -2.407 1.00 88.94 86 ILE A C 1
ATOM 685 O O . ILE A 1 86 ? 3.388 0.227 -1.847 1.00 88.94 86 ILE A O 1
ATOM 689 N N . ASN A 1 87 ? 5.633 0.108 -1.89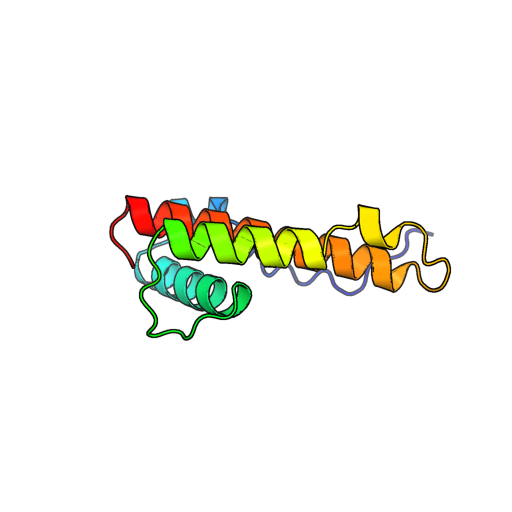2 1.00 89.19 87 ASN A N 1
ATOM 690 C CA . ASN A 1 87 ? 5.759 -0.599 -0.624 1.00 89.19 87 ASN A CA 1
ATOM 691 C C . ASN A 1 87 ? 5.353 0.268 0.573 1.00 89.19 87 ASN A C 1
ATOM 693 O O . ASN A 1 87 ? 4.611 -0.191 1.439 1.00 89.19 87 ASN A O 1
ATOM 697 N N . GLU A 1 88 ? 5.783 1.528 0.600 1.00 90.19 88 GLU A N 1
ATOM 698 C CA . GLU A 1 88 ? 5.381 2.486 1.632 1.00 90.19 88 GLU A CA 1
ATOM 699 C C . GLU A 1 88 ? 3.867 2.741 1.607 1.00 90.19 88 GLU A C 1
ATOM 701 O O . GLU A 1 88 ? 3.224 2.708 2.657 1.00 90.19 88 GLU A O 1
ATOM 706 N N . ALA A 1 89 ? 3.267 2.888 0.420 1.00 90.94 89 ALA A N 1
ATOM 707 C CA . ALA A 1 89 ? 1.822 3.062 0.272 1.00 90.94 89 ALA A CA 1
ATOM 708 C C . ALA A 1 89 ? 1.040 1.858 0.808 1.00 90.94 89 ALA A C 1
ATOM 710 O O . ALA A 1 89 ? 0.030 2.024 1.494 1.00 90.94 89 ALA A O 1
ATOM 711 N N . TYR A 1 90 ? 1.513 0.643 0.524 1.00 92.25 90 TYR A N 1
ATOM 712 C CA . TYR A 1 90 ? 0.905 -0.575 1.046 1.00 92.25 90 TYR A CA 1
ATOM 713 C C . TYR A 1 90 ? 0.935 -0.621 2.577 1.00 92.25 90 TYR A C 1
ATOM 715 O O . TYR A 1 90 ? -0.098 -0.887 3.191 1.00 92.25 90 TYR A O 1
ATOM 723 N N . GLU A 1 91 ? 2.078 -0.327 3.203 1.00 91.25 91 GLU A N 1
ATOM 724 C CA . GLU A 1 91 ? 2.179 -0.336 4.666 1.00 91.25 91 GLU A CA 1
ATOM 725 C C . GLU A 1 91 ? 1.316 0.760 5.314 1.00 91.25 91 GLU A C 1
ATOM 727 O O . GLU A 1 91 ? 0.651 0.484 6.310 1.00 91.25 91 GLU A O 1
ATOM 732 N N . ILE 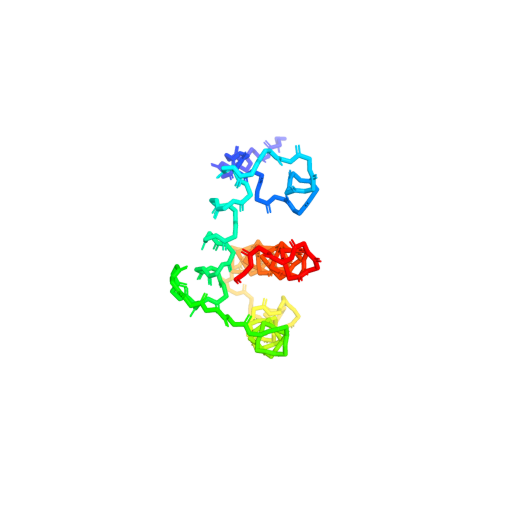A 1 92 ? 1.224 1.956 4.715 1.00 91.19 92 ILE A N 1
ATOM 733 C CA . ILE A 1 92 ? 0.324 3.024 5.188 1.00 91.19 92 ILE A CA 1
ATOM 734 C C . ILE A 1 92 ? -1.139 2.576 5.141 1.00 91.19 92 ILE A C 1
ATOM 736 O O . ILE A 1 92 ? -1.856 2.719 6.128 1.00 91.19 92 ILE A O 1
ATOM 740 N N . LEU A 1 93 ? -1.601 2.015 4.019 1.00 90.88 93 LEU A N 1
ATOM 741 C CA . LEU A 1 93 ? -2.997 1.583 3.884 1.00 90.88 93 LEU A CA 1
ATOM 742 C C . LEU A 1 93 ? -3.321 0.391 4.786 1.00 90.88 93 LEU A C 1
ATOM 744 O O . LEU A 1 93 ? -4.417 0.300 5.331 1.00 90.88 93 LEU A O 1
ATOM 748 N N . LYS A 1 94 ? -2.362 -0.514 4.976 1.00 90.69 94 LYS A N 1
ATOM 749 C CA . LYS A 1 94 ? -2.480 -1.635 5.906 1.00 90.69 94 LYS A CA 1
ATOM 750 C C . LYS A 1 94 ? -2.606 -1.154 7.350 1.00 90.69 94 LYS A C 1
ATOM 752 O O . LYS A 1 94 ? -3.448 -1.677 8.073 1.00 90.69 94 LYS A O 1
ATOM 757 N N . GLU A 1 95 ? -1.813 -0.168 7.764 1.00 90.00 95 GLU A N 1
ATOM 758 C CA . GLU A 1 95 ? -1.916 0.415 9.105 1.00 90.00 95 GLU A CA 1
ATOM 759 C C . GLU A 1 95 ? -3.217 1.211 9.271 1.00 90.00 95 GLU A C 1
ATOM 761 O O . GLU A 1 95 ? -3.938 1.013 10.244 1.00 90.00 95 GLU A O 1
ATOM 766 N N . ALA A 1 96 ? -3.603 2.002 8.267 1.00 89.94 96 ALA A N 1
ATOM 767 C CA . ALA A 1 96 ? -4.887 2.698 8.242 1.00 89.94 96 ALA A CA 1
ATOM 768 C C . ALA A 1 96 ? -6.080 1.738 8.379 1.00 89.94 96 ALA A C 1
ATOM 770 O O . ALA A 1 96 ? -7.046 2.055 9.067 1.00 89.94 96 ALA A O 1
ATOM 771 N N . HIS A 1 97 ? -6.007 0.544 7.782 1.00 90.31 97 HIS A N 1
ATOM 772 C CA . HIS A 1 97 ? -7.031 -0.489 7.944 1.00 90.31 97 HIS A CA 1
ATOM 773 C C . HIS A 1 97 ? -7.087 -1.044 9.375 1.00 90.31 97 HIS A C 1
ATOM 775 O O . HIS A 1 97 ? -8.170 -1.373 9.853 1.00 90.31 97 HIS A O 1
ATOM 781 N N . LYS A 1 98 ? -5.948 -1.172 10.071 1.00 88.69 98 LYS A N 1
ATOM 782 C CA . LYS A 1 98 ? -5.928 -1.579 11.488 1.00 88.69 98 LYS A CA 1
ATOM 783 C C . LYS A 1 98 ? -6.508 -0.495 12.394 1.00 88.69 98 LYS A C 1
ATOM 785 O O . LYS A 1 98 ? -7.186 -0.810 13.364 1.00 88.69 98 LYS A O 1
ATOM 790 N N . GLU A 1 99 ? -6.253 0.768 12.060 1.00 88.56 99 GLU A N 1
ATOM 791 C CA . GLU A 1 99 ? -6.758 1.936 12.786 1.00 88.56 99 GLU A CA 1
ATOM 792 C C . GLU A 1 99 ? -8.202 2.332 12.401 1.00 88.56 99 GLU A C 1
ATOM 794 O O . GLU A 1 99 ? -8.730 3.295 12.950 1.00 88.56 99 GLU A O 1
ATOM 799 N N . ASN A 1 100 ? -8.864 1.602 11.492 1.00 87.62 100 ASN A N 1
ATOM 800 C CA . ASN A 1 100 ? -10.206 1.910 10.967 1.00 87.62 100 ASN A CA 1
ATOM 801 C C . ASN A 1 100 ? -10.331 3.307 10.313 1.00 87.62 100 ASN A C 1
ATOM 803 O O . ASN A 1 100 ? -11.349 3.981 10.450 1.00 87.62 100 ASN A O 1
ATOM 807 N N . LEU A 1 101 ? -9.297 3.740 9.587 1.00 85.44 101 LEU A N 1
ATOM 808 C CA . LEU A 1 101 ? -9.214 5.049 8.918 1.00 85.44 101 LEU A CA 1
ATOM 809 C C . LEU A 1 101 ? -9.518 5.002 7.403 1.00 85.44 101 LEU A C 1
ATOM 811 O O . LEU A 1 101 ? -9.208 5.957 6.685 1.00 85.44 101 LEU A O 1
ATOM 815 N N . LEU A 1 102 ? -10.067 3.890 6.897 1.00 81.44 102 LEU A N 1
ATOM 816 C CA . LEU A 1 102 ? -10.326 3.653 5.467 1.00 81.44 102 LEU A CA 1
ATOM 817 C C . LEU A 1 102 ? -11.798 3.788 5.064 1.00 81.44 102 LEU A C 1
ATOM 819 O O . LEU A 1 102 ? -12.690 3.331 5.809 1.00 81.44 102 LEU A O 1
#